Protein AF-A0A1Q5B2E2-F1 (afdb_monomer_lite)

Foldseek 3Di:
DFQVVVLVVLVVVLVCVVVCCVVPVAPPVLNVLSVVLNVLVVVVVVPPVDPCRGPVNCVVPVSNVSSVVSVVVRCVVVVHDPDPDPDDDDDD

pLDDT: mean 90.51, std 11.27, range [57.09, 98.38]

Secondary structure (DSSP, 8-state):
--HHHHHHHHHHHHHHHHHHHHHSSS-GGGHHHHHHHHHHHHHHHH-TTS-TTSHHHHHH-HHHHHHHHHHHHHHHHTT---PPPP------

Radius of gyration: 14.59 Å; chains: 1; bounding box: 34×28×44 Å

Structure (mmCIF, N/CA/C/O backbone):
data_AF-A0A1Q5B2E2-F1
#
_entry.id   AF-A0A1Q5B2E2-F1
#
loop_
_atom_site.group_PDB
_atom_site.id
_atom_site.type_symbol
_atom_site.label_atom_id
_atom_site.label_alt_id
_atom_site.label_comp_id
_atom_site.label_asym_id
_atom_site.label_entity_id
_atom_site.label_seq_id
_atom_site.pdbx_PDB_ins_code
_atom_site.Cartn_x
_atom_site.Cartn_y
_atom_site.Cartn_z
_atom_site.occupancy
_atom_site.B_iso_or_equiv
_atom_site.auth_seq_id
_atom_site.auth_comp_id
_atom_site.auth_asym_id
_atom_site.auth_atom_id
_atom_site.pdbx_PDB_model_num
ATOM 1 N N . MET A 1 1 ? 6.072 12.648 -6.438 1.00 77.00 1 MET A N 1
ATOM 2 C CA . MET A 1 1 ? 6.711 11.667 -5.551 1.00 77.00 1 MET A CA 1
ATOM 3 C C . MET A 1 1 ? 7.409 10.638 -6.428 1.00 77.00 1 MET A C 1
ATOM 5 O O . MET A 1 1 ? 6.760 10.161 -7.360 1.00 77.00 1 MET A O 1
ATOM 9 N N . PRO A 1 2 ? 8.720 10.421 -6.254 1.00 90.62 2 PRO A N 1
ATOM 10 C CA . PRO A 1 2 ? 9.434 9.266 -6.803 1.00 90.62 2 PRO A CA 1
ATOM 11 C C . PRO A 1 2 ? 8.756 7.930 -6.415 1.00 90.62 2 PRO A C 1
ATOM 13 O O . PRO A 1 2 ? 8.088 7.894 -5.383 1.00 90.62 2 PRO A O 1
ATOM 16 N N . PRO A 1 3 ? 8.829 6.864 -7.232 1.0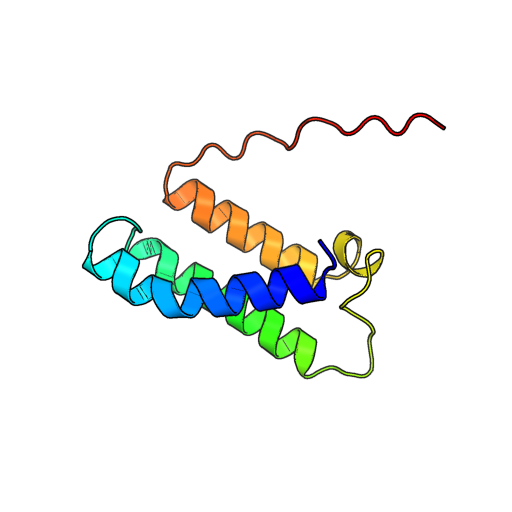0 93.12 3 PRO A N 1
ATOM 17 C CA . PRO A 1 3 ? 8.176 5.585 -6.921 1.00 93.12 3 PRO A CA 1
ATOM 18 C C . PRO A 1 3 ? 8.709 4.900 -5.657 1.00 93.12 3 PRO A C 1
ATOM 20 O O . PRO A 1 3 ? 7.934 4.321 -4.906 1.00 93.12 3 PRO A O 1
ATOM 23 N N . ASP A 1 4 ? 10.007 4.998 -5.401 1.00 93.00 4 ASP A N 1
ATOM 24 C CA . ASP A 1 4 ? 10.658 4.553 -4.167 1.00 93.00 4 ASP A CA 1
ATOM 25 C C . ASP A 1 4 ? 10.105 5.284 -2.935 1.00 93.00 4 ASP A C 1
ATOM 27 O O . ASP A 1 4 ? 9.743 4.648 -1.950 1.00 93.00 4 ASP A O 1
ATOM 31 N N . GLU A 1 5 ? 9.905 6.601 -3.024 1.00 96.38 5 GLU A N 1
ATOM 32 C CA . GLU A 1 5 ? 9.295 7.399 -1.948 1.00 96.38 5 GLU A CA 1
ATOM 33 C C . GLU A 1 5 ? 7.842 6.986 -1.643 1.00 96.38 5 GLU A C 1
ATOM 35 O O . GLU A 1 5 ? 7.381 7.136 -0.514 1.00 96.38 5 GLU A O 1
ATOM 40 N N . ILE A 1 6 ? 7.108 6.430 -2.619 1.00 95.62 6 ILE A N 1
ATOM 41 C CA . ILE A 1 6 ? 5.767 5.867 -2.375 1.00 95.62 6 ILE A CA 1
ATOM 42 C C . ILE A 1 6 ? 5.868 4.614 -1.497 1.00 95.62 6 ILE A C 1
ATOM 44 O O . ILE A 1 6 ? 5.081 4.469 -0.563 1.00 95.62 6 ILE A O 1
ATOM 48 N N . ALA A 1 7 ? 6.813 3.715 -1.788 1.00 95.38 7 ALA A N 1
ATOM 49 C CA . ALA A 1 7 ? 6.995 2.489 -1.014 1.00 95.38 7 ALA A CA 1
ATOM 50 C C . ALA A 1 7 ? 7.544 2.773 0.390 1.00 95.38 7 ALA A C 1
ATOM 52 O O . ALA A 1 7 ? 7.032 2.219 1.359 1.00 95.38 7 ALA A O 1
ATOM 53 N N . LEU A 1 8 ? 8.511 3.688 0.518 1.00 95.94 8 LEU A N 1
ATOM 54 C CA . LEU A 1 8 ? 9.033 4.122 1.819 1.00 95.94 8 LEU A CA 1
ATOM 55 C C . LEU A 1 8 ? 7.946 4.785 2.672 1.00 95.94 8 LEU A C 1
ATOM 57 O O . LEU A 1 8 ? 7.762 4.425 3.832 1.00 95.94 8 LEU A O 1
ATOM 61 N N . GLY A 1 9 ? 7.164 5.696 2.082 1.00 97.00 9 GLY A N 1
ATOM 62 C CA . GLY A 1 9 ? 6.042 6.321 2.779 1.00 97.00 9 GLY A CA 1
ATOM 63 C C . GLY A 1 9 ? 4.965 5.317 3.201 1.00 97.00 9 GLY A C 1
ATOM 64 O O . GLY A 1 9 ? 4.322 5.501 4.235 1.00 97.00 9 GLY A O 1
ATOM 65 N N . PHE A 1 10 ? 4.776 4.245 2.426 1.00 97.19 10 PHE A N 1
ATOM 66 C CA . PHE A 1 10 ? 3.883 3.156 2.798 1.00 97.19 10 PHE A CA 1
ATOM 67 C C . PHE A 1 10 ? 4.427 2.333 3.975 1.00 97.19 10 PHE A C 1
ATOM 69 O O . PHE A 1 10 ? 3.676 2.135 4.925 1.00 97.19 10 PHE A O 1
ATOM 76 N N . ASP A 1 11 ? 5.697 1.903 3.960 1.00 97.19 11 ASP A N 1
ATOM 77 C CA . ASP A 1 11 ? 6.336 1.166 5.076 1.00 97.19 11 ASP A CA 1
ATOM 78 C C . ASP A 1 11 ? 6.244 1.962 6.389 1.00 97.19 11 ASP A C 1
ATOM 80 O O . ASP A 1 11 ? 5.789 1.445 7.414 1.00 97.19 11 ASP A O 1
ATOM 84 N N . ASP A 1 12 ? 6.575 3.256 6.349 1.00 96.62 12 ASP A N 1
ATOM 85 C CA . ASP A 1 12 ? 6.477 4.142 7.512 1.00 96.62 12 ASP A CA 1
ATOM 86 C C 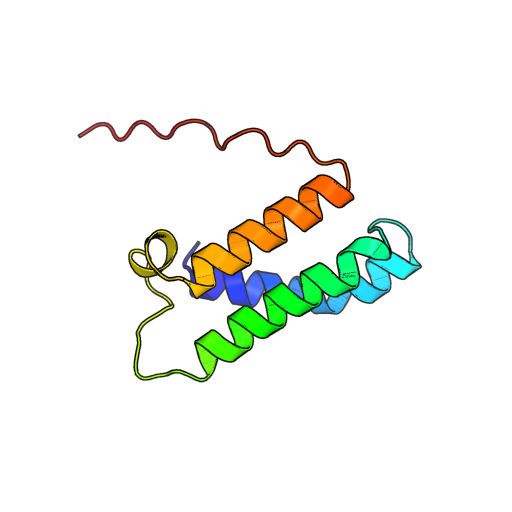. ASP A 1 12 ? 5.047 4.206 8.076 1.00 96.62 12 ASP A C 1
ATOM 88 O O . ASP A 1 12 ? 4.842 4.117 9.292 1.00 96.62 12 ASP A O 1
ATOM 92 N N . ALA A 1 13 ? 4.041 4.330 7.204 1.00 95.81 13 ALA A N 1
ATOM 93 C CA . ALA A 1 13 ? 2.638 4.364 7.610 1.00 95.81 13 ALA A CA 1
ATOM 94 C C . ALA A 1 13 ? 2.135 2.996 8.101 1.00 95.81 13 ALA A C 1
ATOM 96 O O . ALA A 1 13 ? 1.402 2.923 9.092 1.00 95.81 13 ALA A O 1
ATOM 97 N N . PHE A 1 14 ? 2.541 1.902 7.453 1.00 97.19 14 PHE A N 1
ATOM 98 C CA . PHE A 1 14 ? 2.121 0.545 7.793 1.00 97.19 14 PHE A CA 1
ATOM 99 C C . PHE A 1 14 ? 2.569 0.146 9.202 1.00 97.19 14 PHE A C 1
ATOM 101 O O . PHE A 1 14 ? 1.802 -0.467 9.947 1.00 97.19 14 PHE A O 1
ATOM 108 N N . ARG A 1 15 ? 3.747 0.601 9.642 1.00 96.88 15 ARG A N 1
ATOM 109 C CA . ARG A 1 15 ? 4.225 0.412 11.026 1.00 96.88 15 ARG A CA 1
ATOM 110 C C . ARG A 1 15 ? 3.287 0.991 12.086 1.00 96.88 15 ARG A C 1
ATOM 112 O O . ARG A 1 15 ? 3.316 0.550 13.235 1.00 96.88 15 ARG A O 1
ATOM 119 N N . LEU A 1 16 ? 2.452 1.964 11.722 1.00 96.75 16 LEU A N 1
ATOM 120 C CA . LEU A 1 16 ? 1.444 2.559 12.599 1.00 96.75 16 LEU A CA 1
ATOM 121 C C . LEU A 1 16 ? 0.068 1.889 12.471 1.00 96.75 16 LEU A C 1
ATOM 123 O O . LEU A 1 16 ? -0.774 2.087 13.347 1.00 96.75 16 LEU A O 1
ATOM 127 N N . ALA A 1 17 ? -0.168 1.077 11.437 1.00 96.19 17 ALA A N 1
ATOM 128 C CA . ALA A 1 17 ? -1.486 0.527 11.116 1.00 96.19 17 ALA A CA 1
ATOM 129 C C . ALA A 1 17 ? -2.080 -0.301 12.264 1.00 96.19 17 ALA A C 1
ATOM 131 O O . ALA A 1 17 ? -3.254 -0.143 12.581 1.00 96.19 17 ALA A O 1
ATOM 132 N N . GLY A 1 18 ? -1.270 -1.111 12.955 1.00 95.88 18 GLY A N 1
ATOM 133 C CA . GLY A 1 18 ? -1.736 -1.877 14.117 1.00 95.88 18 GLY A CA 1
ATOM 134 C C . GLY A 1 18 ? -2.292 -0.985 15.233 1.00 95.88 18 GLY A C 1
ATOM 135 O O . GLY A 1 18 ? -3.374 -1.245 15.752 1.00 95.88 18 GLY A O 1
ATOM 136 N N . ARG A 1 19 ? -1.609 0.129 15.533 1.00 96.81 19 ARG A N 1
ATOM 137 C CA . ARG A 1 19 ? -2.096 1.119 16.504 1.00 96.81 19 ARG A CA 1
ATOM 138 C C . ARG A 1 19 ? -3.382 1.789 16.019 1.00 96.81 19 ARG A C 1
ATOM 140 O O . ARG A 1 19 ? -4.291 1.975 16.814 1.00 96.81 19 ARG A O 1
ATOM 147 N N . LEU A 1 20 ? -3.471 2.134 14.735 1.00 95.94 20 LEU A N 1
ATOM 148 C CA . LEU A 1 20 ? -4.670 2.757 14.164 1.00 95.94 20 LEU A CA 1
ATOM 149 C C . LEU A 1 20 ? -5.882 1.812 14.174 1.00 95.94 20 LEU A C 1
ATOM 151 O O . LEU A 1 20 ? -7.007 2.275 14.335 1.00 95.94 20 LEU A O 1
ATOM 155 N N . VAL A 1 21 ? -5.666 0.498 14.072 1.00 96.44 21 VAL A N 1
ATOM 156 C CA . VAL A 1 21 ? -6.723 -0.500 14.301 1.00 96.44 21 VAL A CA 1
ATOM 157 C C . VAL A 1 21 ? -7.146 -0.523 15.768 1.00 96.44 21 VAL A C 1
ATOM 159 O O . VAL A 1 21 ? -8.339 -0.528 16.066 1.00 96.44 21 VAL A O 1
ATOM 162 N N . ASP A 1 22 ? -6.185 -0.530 16.693 1.00 96.94 22 ASP A N 1
ATOM 163 C CA . ASP A 1 22 ? -6.473 -0.577 18.130 1.00 96.94 22 ASP A CA 1
ATOM 164 C C . ASP A 1 22 ? -7.180 0.696 18.633 1.00 96.94 22 ASP A C 1
ATOM 166 O O . ASP A 1 22 ? -8.032 0.628 19.519 1.00 96.94 22 ASP A O 1
ATOM 170 N N . GLU A 1 23 ? -6.854 1.854 18.057 1.00 96.81 23 GLU A N 1
ATOM 171 C CA . GLU A 1 23 ? -7.443 3.152 18.401 1.00 96.81 23 GLU A CA 1
ATOM 172 C C . GLU A 1 23 ? -8.786 3.409 17.693 1.00 96.81 23 GLU A C 1
ATOM 174 O O . GLU A 1 23 ? -9.540 4.289 18.117 1.00 96.81 23 GLU A O 1
ATOM 179 N N . GLY A 1 24 ? -9.103 2.655 16.631 1.00 94.69 24 GLY A N 1
ATOM 180 C CA . GLY A 1 24 ? -10.349 2.762 15.865 1.00 94.69 24 GLY A CA 1
ATOM 181 C C . GLY A 1 24 ? -10.357 3.610 14.575 1.00 94.69 24 GLY A C 1
ATOM 182 O O . GLY A 1 24 ? -11.353 3.508 13.861 1.00 94.69 24 GLY A O 1
ATOM 183 N N . PRO A 1 25 ? -9.336 4.421 14.217 1.00 93.75 25 PRO A N 1
ATOM 184 C CA . PRO A 1 25 ? -9.279 5.089 12.912 1.00 93.75 25 PRO A CA 1
ATOM 185 C C . PRO A 1 25 ? -9.198 4.185 11.676 1.00 93.75 25 PRO A C 1
ATOM 187 O O . PRO A 1 25 ? -9.410 4.692 10.580 1.00 93.75 25 PRO A O 1
ATOM 190 N N . LEU A 1 26 ? -8.839 2.908 11.826 1.00 95.69 26 LEU A N 1
ATOM 191 C CA . LEU A 1 26 ? -8.679 1.957 10.723 1.00 95.69 26 LEU A CA 1
ATOM 192 C C . LEU A 1 26 ? -9.454 0.670 11.026 1.00 95.69 26 LEU A C 1
ATOM 194 O O . LEU A 1 26 ? -9.365 0.155 12.145 1.00 95.69 26 LEU A O 1
ATOM 198 N N . SER A 1 27 ? -10.183 0.109 10.056 1.00 96.12 27 SER A N 1
ATOM 199 C CA . SER A 1 27 ? -10.837 -1.187 10.274 1.00 96.12 27 SER A CA 1
ATOM 200 C C . SER A 1 27 ? -9.815 -2.302 10.510 1.00 96.12 27 SER A C 1
ATOM 202 O O . SER A 1 27 ? -8.751 -2.373 9.895 1.00 96.12 27 SER A O 1
ATOM 204 N N . ARG A 1 28 ? -10.169 -3.269 11.362 1.00 96.12 28 ARG A N 1
ATOM 205 C CA . ARG A 1 28 ? -9.365 -4.488 11.543 1.00 96.12 28 ARG A CA 1
ATOM 206 C C . ARG A 1 28 ? -9.281 -5.318 10.258 1.00 96.12 28 ARG A C 1
ATOM 208 O O . ARG A 1 28 ? -8.285 -6.011 10.051 1.00 96.12 28 ARG A O 1
ATOM 215 N N . ASP A 1 29 ? -10.297 -5.230 9.406 1.00 94.38 29 ASP A N 1
ATOM 216 C CA . ASP A 1 29 ? -10.426 -6.060 8.208 1.00 94.38 29 ASP A CA 1
ATOM 217 C C . ASP A 1 29 ? -9.427 -5.678 7.106 1.00 94.38 29 ASP A C 1
ATOM 219 O O . ASP A 1 29 ? -9.122 -6.503 6.244 1.00 94.38 29 ASP A O 1
ATOM 223 N N . VAL A 1 30 ? -8.863 -4.464 7.147 1.00 96.12 30 VAL A N 1
ATOM 224 C CA . VAL A 1 30 ? -7.905 -4.004 6.129 1.00 96.12 30 VAL A CA 1
ATOM 225 C C . VAL A 1 30 ? -6.451 -4.300 6.464 1.00 96.12 30 VAL A C 1
ATOM 227 O O . VAL A 1 30 ? -5.604 -4.256 5.573 1.00 96.12 30 VAL A O 1
ATOM 230 N N . LEU A 1 31 ? -6.137 -4.651 7.715 1.00 96.75 31 LEU A N 1
ATOM 231 C CA . LEU A 1 31 ? -4.759 -4.915 8.133 1.00 96.75 31 LEU A CA 1
ATOM 232 C C . LEU A 1 31 ? -4.092 -6.052 7.329 1.00 96.75 31 LEU A C 1
ATOM 234 O O . LEU A 1 31 ? -2.954 -5.862 6.899 1.00 96.75 31 LEU A O 1
ATOM 238 N N . PRO A 1 32 ? -4.773 -7.183 7.032 1.00 97.06 32 PRO A N 1
ATOM 239 C CA . PRO A 1 32 ? -4.210 -8.208 6.155 1.00 97.06 32 PRO A CA 1
ATOM 240 C C . PRO A 1 32 ? -3.933 -7.695 4.737 1.00 97.06 32 PRO A C 1
ATOM 242 O O . PRO A 1 32 ? -2.924 -8.057 4.145 1.00 97.06 32 PRO A O 1
ATOM 245 N N . LEU A 1 33 ? -4.791 -6.832 4.185 1.00 96.88 33 LEU A N 1
ATOM 246 C CA . LEU A 1 33 ? -4.589 -6.276 2.843 1.00 96.88 33 LEU A CA 1
ATOM 247 C C . LEU A 1 33 ? -3.396 -5.313 2.802 1.00 96.88 33 LEU A C 1
ATOM 249 O O . LEU A 1 33 ? -2.606 -5.362 1.861 1.00 96.88 33 LEU A O 1
ATOM 253 N N . LEU A 1 34 ? -3.235 -4.478 3.834 1.00 98.00 34 LEU A N 1
ATOM 254 C CA . LEU A 1 34 ? -2.074 -3.598 3.984 1.00 98.00 34 LEU A CA 1
ATOM 255 C C . LEU A 1 34 ? -0.770 -4.396 4.103 1.00 98.00 34 LEU A C 1
ATOM 257 O O . LEU A 1 34 ? 0.216 -4.038 3.464 1.00 98.00 34 LEU A O 1
ATOM 261 N N . GLN A 1 35 ? -0.788 -5.510 4.838 1.00 98.31 35 GLN A N 1
ATOM 262 C CA . GLN A 1 35 ? 0.356 -6.417 4.924 1.00 98.31 35 GLN A CA 1
ATOM 263 C C . GLN A 1 35 ? 0.734 -6.993 3.551 1.00 98.31 35 GLN A C 1
ATOM 265 O O . GLN A 1 35 ? 1.909 -7.024 3.204 1.00 98.31 35 GLN A O 1
ATOM 270 N N . VAL A 1 36 ? -0.240 -7.400 2.731 1.00 98.38 36 VAL A N 1
ATOM 271 C CA . VAL A 1 36 ? 0.060 -7.928 1.387 1.00 98.38 36 VAL A CA 1
ATOM 272 C C . VAL A 1 36 ? 0.677 -6.849 0.483 1.00 98.38 36 VAL A C 1
ATOM 274 O O . VAL A 1 36 ? 1.492 -7.171 -0.378 1.00 98.38 36 VAL A O 1
ATOM 277 N N . ILE A 1 37 ? 0.326 -5.569 0.654 1.00 98.38 37 ILE A N 1
ATOM 278 C CA . ILE A 1 37 ? 0.984 -4.471 -0.078 1.00 98.38 37 ILE A CA 1
ATOM 279 C C . ILE A 1 37 ? 2.449 -4.328 0.359 1.00 98.38 37 ILE A C 1
ATOM 281 O O . ILE A 1 37 ? 3.320 -4.212 -0.503 1.00 98.38 37 ILE A O 1
ATOM 285 N N . ASP A 1 38 ? 2.719 -4.374 1.667 1.00 98.19 38 ASP A N 1
ATOM 286 C CA . ASP A 1 38 ? 4.081 -4.331 2.220 1.00 98.19 38 ASP A CA 1
ATOM 287 C C . ASP A 1 38 ? 4.946 -5.478 1.672 1.00 98.19 38 ASP A C 1
ATO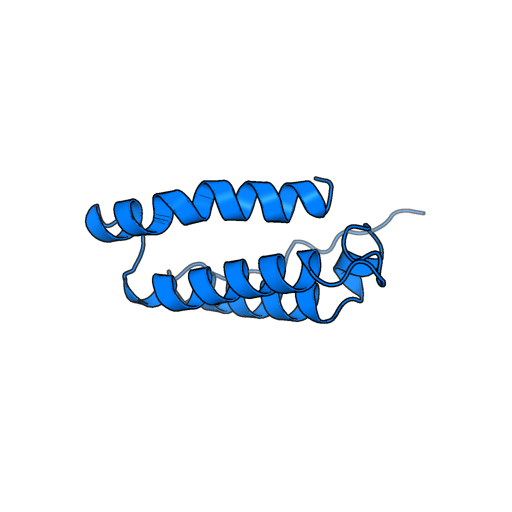M 289 O O . ASP A 1 38 ? 6.047 -5.263 1.162 1.00 98.19 38 ASP A O 1
ATOM 293 N N . GLU A 1 39 ? 4.395 -6.694 1.659 1.00 98.06 39 GLU A N 1
ATOM 294 C CA . GLU A 1 39 ? 5.047 -7.881 1.100 1.00 98.06 39 GLU A CA 1
ATOM 295 C C . GLU A 1 39 ? 5.366 -7.711 -0.393 1.00 98.06 39 GLU A C 1
ATOM 297 O O . GLU A 1 39 ? 6.476 -8.027 -0.818 1.00 98.06 39 GLU A O 1
ATOM 302 N N . VAL A 1 40 ? 4.453 -7.137 -1.188 1.00 97.88 40 VAL A N 1
ATOM 303 C CA . VAL A 1 40 ? 4.703 -6.849 -2.613 1.00 97.88 40 VAL A CA 1
ATOM 304 C C . VAL A 1 40 ? 5.888 -5.896 -2.791 1.00 97.88 40 VAL A C 1
ATOM 306 O O . VAL A 1 40 ? 6.742 -6.141 -3.645 1.00 97.88 40 VAL A O 1
ATOM 309 N N . PHE A 1 41 ? 5.981 -4.825 -1.999 1.00 97.31 41 PHE A N 1
ATOM 310 C CA . PHE A 1 41 ? 7.118 -3.901 -2.083 1.00 97.31 41 PHE A CA 1
ATOM 311 C C . PHE A 1 41 ? 8.424 -4.526 -1.578 1.00 97.31 41 PHE A C 1
ATOM 313 O O . PHE A 1 41 ? 9.490 -4.272 -2.151 1.00 97.31 41 PHE A O 1
ATOM 320 N N . SER A 1 42 ? 8.351 -5.390 -0.565 1.00 95.69 42 SER A N 1
ATOM 321 C CA . SER A 1 42 ? 9.491 -6.175 -0.092 1.00 95.69 42 SER A CA 1
ATOM 322 C C . SER A 1 42 ? 10.022 -7.111 -1.184 1.00 95.69 42 SER A C 1
ATOM 324 O O . SER A 1 42 ? 11.215 -7.094 -1.484 1.00 95.69 42 SER A O 1
ATOM 326 N N . GLU A 1 43 ? 9.141 -7.858 -1.859 1.00 95.44 43 GLU A N 1
ATOM 327 C CA . GLU A 1 43 ? 9.488 -8.731 -2.990 1.00 95.44 43 GLU A CA 1
ATOM 328 C C . GLU A 1 43 ? 10.120 -7.945 -4.148 1.00 95.44 43 GLU A C 1
ATOM 330 O O . GLU A 1 43 ? 11.141 -8.356 -4.700 1.00 95.44 43 GLU A O 1
ATOM 335 N N . MET A 1 44 ? 9.560 -6.781 -4.496 1.00 95.25 44 MET A N 1
ATOM 336 C CA . MET A 1 44 ? 10.119 -5.899 -5.530 1.00 95.25 44 MET A CA 1
ATOM 337 C C . MET A 1 44 ? 11.522 -5.391 -5.185 1.00 95.25 44 MET A C 1
ATOM 339 O O . MET A 1 44 ? 12.308 -5.131 -6.090 1.00 95.25 44 MET A O 1
ATOM 343 N N . SER A 1 45 ? 11.837 -5.249 -3.896 1.00 92.94 45 SER A N 1
ATOM 344 C CA . SER A 1 45 ? 13.154 -4.804 -3.424 1.00 92.94 45 SER A CA 1
ATOM 345 C C . SER A 1 45 ? 14.205 -5.919 -3.450 1.00 92.94 45 SER A C 1
ATOM 347 O O . SER A 1 45 ? 15.400 -5.632 -3.464 1.00 92.94 45 SER A O 1
ATOM 349 N N . GLN A 1 46 ? 13.779 -7.186 -3.439 1.00 93.00 46 GLN A N 1
ATOM 350 C CA . GLN A 1 46 ? 14.671 -8.350 -3.483 1.00 93.00 46 GLN A CA 1
ATOM 351 C C . GLN A 1 46 ? 15.141 -8.680 -4.905 1.00 93.00 46 GLN A C 1
ATOM 353 O O . GLN A 1 46 ? 16.227 -9.232 -5.076 1.00 93.00 46 GLN A O 1
ATOM 358 N N . ASP A 1 47 ? 14.340 -8.346 -5.917 1.00 88.31 47 ASP A N 1
ATOM 359 C CA . ASP A 1 47 ? 14.693 -8.522 -7.325 1.00 88.31 47 ASP A CA 1
ATOM 360 C C . ASP A 1 47 ? 15.434 -7.288 -7.858 1.00 88.31 47 ASP A C 1
ATOM 362 O O . ASP A 1 47 ? 14.828 -6.321 -8.318 1.00 88.31 47 ASP A O 1
ATOM 366 N N . THR A 1 48 ? 16.766 -7.325 -7.792 1.00 84.38 48 THR A N 1
ATOM 367 C CA . THR A 1 48 ? 17.632 -6.236 -8.273 1.00 84.38 48 THR A CA 1
ATOM 368 C C . THR A 1 48 ? 17.908 -6.283 -9.776 1.00 84.38 48 THR A C 1
ATOM 370 O O . THR A 1 48 ? 18.560 -5.376 -10.294 1.00 84.38 48 THR A O 1
ATOM 373 N N . ASP A 1 49 ? 17.452 -7.324 -10.481 1.00 87.12 49 ASP A N 1
ATOM 374 C CA . ASP A 1 49 ? 17.701 -7.486 -11.919 1.00 87.12 49 ASP A CA 1
ATOM 375 C C . ASP A 1 49 ? 16.760 -6.612 -12.766 1.00 87.12 49 ASP A C 1
ATOM 377 O O . ASP A 1 49 ? 17.031 -6.342 -13.940 1.00 87.12 49 ASP A O 1
ATOM 381 N N . VAL A 1 50 ? 15.662 -6.138 -12.170 1.00 87.25 50 VAL A N 1
ATOM 382 C CA . VAL A 1 50 ? 14.661 -5.283 -12.810 1.00 87.25 50 VAL A CA 1
ATOM 383 C C . VAL A 1 50 ? 14.577 -3.947 -12.080 1.00 87.25 50 VAL A C 1
ATOM 385 O O . VAL A 1 50 ? 14.321 -3.894 -10.881 1.00 87.25 50 VAL A O 1
ATOM 388 N N . ASP A 1 51 ? 14.717 -2.841 -12.813 1.00 90.44 51 ASP A N 1
ATOM 389 C CA . ASP A 1 51 ? 14.566 -1.500 -12.240 1.00 90.44 51 ASP A CA 1
ATOM 390 C C . ASP A 1 51 ? 13.082 -1.125 -12.063 1.00 90.44 51 ASP A C 1
ATOM 392 O O . ASP A 1 51 ? 12.449 -0.472 -12.903 1.00 90.44 51 ASP A O 1
ATOM 396 N N . ARG A 1 52 ? 12.501 -1.605 -10.959 1.00 93.75 52 ARG A N 1
ATOM 397 C CA . ARG A 1 52 ? 11.075 -1.458 -10.622 1.00 93.75 52 ARG A CA 1
ATOM 398 C C . ARG A 1 52 ? 10.725 -0.113 -9.975 1.00 93.75 52 ARG A C 1
ATOM 400 O O . ARG A 1 52 ? 9.541 0.203 -9.827 1.00 93.75 52 ARG A O 1
ATOM 407 N N . TRP A 1 53 ? 11.723 0.702 -9.632 1.00 94.94 53 TRP A N 1
ATOM 408 C CA . TRP A 1 53 ? 11.562 1.972 -8.906 1.00 94.94 53 TRP A CA 1
ATOM 409 C C . TRP A 1 53 ? 11.594 3.199 -9.829 1.00 94.94 53 TRP A C 1
ATOM 411 O O . TRP A 1 53 ? 11.867 4.321 -9.407 1.00 94.94 53 TRP A O 1
ATOM 421 N N . THR A 1 54 ? 11.259 3.002 -11.105 1.00 94.00 54 THR A N 1
ATOM 422 C CA . THR A 1 54 ? 11.190 4.055 -12.125 1.00 94.00 54 THR A CA 1
ATOM 423 C C . THR A 1 54 ? 9.764 4.530 -12.375 1.00 94.00 54 THR A C 1
ATOM 425 O O . THR A 1 54 ? 8.772 3.846 -12.096 1.00 94.00 54 THR A O 1
ATOM 428 N N . ARG A 1 55 ? 9.633 5.741 -12.928 1.00 91.38 55 ARG A N 1
ATOM 429 C CA . ARG A 1 55 ? 8.323 6.295 -13.295 1.00 91.38 55 ARG A CA 1
ATOM 430 C C . ARG A 1 55 ? 7.642 5.442 -14.369 1.00 91.38 55 ARG A C 1
ATOM 432 O O . ARG A 1 55 ? 6.418 5.345 -14.388 1.00 91.38 55 ARG A O 1
ATOM 439 N N . GLU A 1 56 ? 8.421 4.837 -15.252 1.00 92.88 56 GLU A N 1
ATOM 440 C CA . GLU A 1 56 ? 7.961 3.955 -16.315 1.00 92.88 56 GLU A CA 1
ATOM 441 C C . GLU A 1 56 ? 7.376 2.664 -15.721 1.00 92.88 56 GLU A C 1
ATOM 443 O O . GLU A 1 56 ? 6.224 2.315 -16.018 1.00 92.88 56 GLU A O 1
ATOM 448 N N . ALA A 1 57 ? 8.120 2.019 -14.811 1.00 94.50 57 ALA A N 1
ATOM 449 C CA . ALA A 1 57 ? 7.696 0.813 -14.103 1.00 94.50 57 ALA A CA 1
ATOM 450 C C . ALA A 1 57 ? 6.404 1.032 -13.308 1.00 94.50 57 ALA A C 1
ATOM 452 O O . ALA A 1 57 ? 5.537 0.162 -13.310 1.00 94.50 57 ALA A O 1
ATOM 453 N N . LEU A 1 58 ? 6.200 2.224 -12.735 1.00 93.12 58 LEU A N 1
ATOM 454 C CA . LEU A 1 58 ? 4.966 2.567 -12.024 1.00 93.12 58 LEU A CA 1
ATOM 455 C C . LEU A 1 58 ? 3.703 2.251 -12.848 1.00 93.12 58 LEU A C 1
ATOM 457 O O . LEU A 1 58 ? 2.694 1.824 -12.289 1.00 93.12 58 LEU A O 1
ATOM 461 N N . SER A 1 59 ? 3.735 2.430 -14.172 1.00 91.00 59 SER A N 1
ATOM 462 C CA . SER A 1 59 ? 2.579 2.165 -15.042 1.00 91.00 59 SER A CA 1
ATOM 463 C C . SER A 1 59 ? 2.499 0.732 -15.581 1.00 91.00 59 SER A C 1
ATOM 465 O O . SER A 1 59 ? 1.391 0.238 -15.788 1.00 91.00 59 SER A O 1
ATOM 467 N N . ALA A 1 60 ? 3.641 0.076 -15.796 1.00 92.19 60 ALA A N 1
ATOM 468 C CA . ALA A 1 60 ? 3.737 -1.163 -16.572 1.00 92.19 60 ALA A CA 1
ATOM 469 C C . ALA A 1 60 ? 4.088 -2.409 -15.742 1.00 92.19 60 ALA A C 1
ATOM 471 O O . ALA A 1 60 ? 3.804 -3.523 -16.177 1.00 92.19 60 ALA A O 1
ATOM 472 N N . ASP A 1 61 ? 4.698 -2.236 -14.570 1.00 95.25 61 ASP A N 1
ATOM 473 C CA . ASP A 1 61 ? 5.130 -3.337 -13.716 1.00 95.25 61 ASP A CA 1
ATOM 474 C C . ASP A 1 61 ? 3.943 -4.017 -13.017 1.00 95.25 61 ASP A C 1
ATOM 476 O O . ASP A 1 61 ? 3.000 -3.372 -12.537 1.00 95.25 61 ASP A O 1
ATOM 480 N N . ALA A 1 62 ? 4.000 -5.346 -12.945 1.00 95.38 62 ALA A N 1
ATOM 481 C CA . ALA A 1 62 ? 2.942 -6.155 -12.354 1.00 95.38 62 ALA A CA 1
ATOM 482 C C . ALA A 1 62 ? 2.849 -5.987 -10.827 1.00 95.38 62 ALA A C 1
ATOM 484 O O . ALA A 1 62 ? 1.741 -6.035 -10.288 1.00 95.38 62 ALA A O 1
ATOM 485 N N . GLY A 1 63 ? 3.970 -5.747 -10.136 1.00 96.25 63 GLY A N 1
ATOM 486 C CA . GLY A 1 63 ? 4.006 -5.458 -8.701 1.00 96.25 63 GLY A CA 1
ATOM 487 C C . GLY A 1 63 ? 3.275 -4.157 -8.383 1.00 96.25 63 GLY A C 1
ATOM 488 O O . GLY A 1 63 ? 2.339 -4.151 -7.581 1.00 96.25 63 GLY A O 1
ATOM 489 N N . TRP A 1 64 ? 3.573 -3.086 -9.124 1.00 97.19 64 TRP A N 1
ATOM 490 C CA . TRP A 1 64 ? 2.823 -1.826 -9.033 1.00 97.19 64 TRP A CA 1
ATOM 491 C C . TRP A 1 64 ? 1.335 -1.981 -9.378 1.00 97.19 64 TRP A C 1
ATOM 493 O O . TRP A 1 64 ? 0.474 -1.350 -8.755 1.00 97.19 64 TRP A O 1
ATOM 503 N N . GLY A 1 65 ? 1.007 -2.823 -10.362 1.00 96.69 65 GLY A N 1
ATOM 504 C CA . GLY A 1 65 ? -0.374 -3.181 -10.691 1.00 96.69 65 GLY A CA 1
ATOM 505 C C . GLY A 1 65 ? -1.105 -3.855 -9.525 1.00 96.69 65 GLY A C 1
ATOM 506 O O . GLY A 1 65 ? -2.222 -3.455 -9.187 1.00 96.69 65 GLY A O 1
ATOM 507 N N . ARG A 1 66 ? -0.455 -4.828 -8.880 1.00 97.62 66 ARG A N 1
ATOM 508 C CA . ARG A 1 66 ? -0.983 -5.562 -7.724 1.00 97.62 66 ARG A CA 1
ATOM 509 C C . ARG A 1 66 ? -1.157 -4.659 -6.504 1.00 97.62 66 ARG A C 1
ATOM 511 O O . ARG A 1 66 ? -2.237 -4.658 -5.920 1.00 97.62 66 ARG A O 1
ATOM 518 N N . ALA A 1 67 ? -0.158 -3.840 -6.176 1.00 97.56 67 ALA A N 1
ATOM 519 C CA . ALA A 1 67 ? -0.231 -2.882 -5.072 1.00 97.56 67 ALA A CA 1
ATOM 520 C C . ALA A 1 67 ? -1.415 -1.912 -5.237 1.00 97.56 67 ALA A C 1
ATOM 522 O O . ALA A 1 67 ? -2.182 -1.698 -4.301 1.00 97.56 67 ALA A O 1
ATOM 523 N N . ARG A 1 68 ? -1.643 -1.384 -6.452 1.00 96.25 68 ARG A N 1
ATOM 524 C CA . ARG A 1 68 ? -2.815 -0.534 -6.739 1.00 96.25 68 ARG A CA 1
ATOM 525 C C . ARG A 1 68 ? -4.145 -1.254 -6.561 1.00 96.25 68 ARG A C 1
ATOM 527 O O . ARG A 1 68 ? -5.107 -0.628 -6.127 1.00 96.25 68 ARG A O 1
ATOM 534 N N . GLN A 1 69 ? -4.227 -2.520 -6.961 1.00 96.19 69 GLN A N 1
ATOM 535 C CA . GLN A 1 69 ? -5.455 -3.292 -6.816 1.00 96.19 69 GLN A CA 1
ATOM 536 C C . GLN A 1 69 ? -5.790 -3.503 -5.334 1.00 96.19 69 GLN A C 1
ATOM 538 O O . GLN A 1 69 ? -6.894 -3.171 -4.914 1.00 96.19 69 GLN A O 1
ATOM 543 N N . LEU A 1 70 ? -4.809 -3.927 -4.537 1.00 97.19 70 LEU A N 1
ATOM 544 C CA . LEU A 1 70 ? -4.954 -4.087 -3.088 1.00 97.19 70 LEU A CA 1
ATOM 545 C C . LEU A 1 70 ? -5.299 -2.763 -2.395 1.00 97.19 70 LEU A C 1
ATOM 547 O O . LEU A 1 70 ? -6.190 -2.721 -1.556 1.00 97.19 70 LEU A O 1
ATOM 551 N N . ALA A 1 71 ? -4.664 -1.656 -2.789 1.00 95.81 71 ALA A N 1
ATOM 5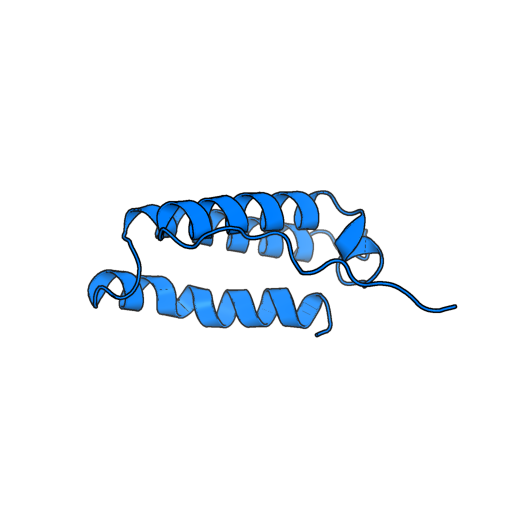52 C CA . ALA A 1 71 ? -4.975 -0.339 -2.235 1.00 95.81 71 ALA A CA 1
ATOM 553 C C . ALA A 1 71 ? -6.433 0.075 -2.499 1.00 95.81 71 ALA A C 1
ATOM 555 O O . ALA A 1 71 ? -7.077 0.661 -1.634 1.00 95.81 71 ALA A O 1
ATOM 556 N N . ARG A 1 72 ? -6.992 -0.255 -3.672 1.00 95.19 72 ARG A N 1
ATOM 557 C CA . ARG A 1 72 ? -8.418 -0.016 -3.956 1.00 95.19 72 ARG A CA 1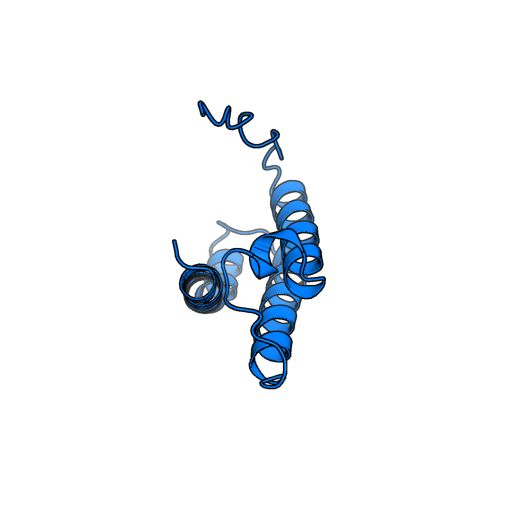
ATOM 558 C C . ARG A 1 72 ? -9.328 -0.882 -3.098 1.00 95.19 72 ARG A C 1
ATOM 560 O O . ARG A 1 72 ? -10.391 -0.411 -2.704 1.00 95.19 72 ARG A O 1
ATOM 567 N N . GLU A 1 73 ? -8.934 -2.122 -2.827 1.00 94.88 73 GLU A N 1
ATOM 568 C CA . GLU A 1 73 ? -9.678 -3.019 -1.938 1.00 94.88 73 GLU A CA 1
ATOM 569 C C . GLU A 1 73 ? -9.675 -2.493 -0.499 1.00 94.88 73 GLU A C 1
ATOM 571 O O . GLU A 1 73 ? -10.739 -2.429 0.107 1.00 94.88 73 GLU A O 1
ATOM 576 N N . VAL A 1 74 ? -8.526 -2.014 -0.003 1.00 95.62 74 VAL A N 1
ATOM 577 C CA . VAL A 1 74 ? -8.415 -1.329 1.298 1.00 95.62 74 VAL A CA 1
ATOM 578 C C . VAL A 1 74 ? -9.347 -0.122 1.360 1.00 95.62 74 VAL A C 1
ATOM 580 O O . VAL A 1 74 ? -10.172 -0.039 2.261 1.00 95.62 74 VAL A O 1
ATOM 583 N N . LEU A 1 75 ? -9.270 0.785 0.381 1.00 94.38 75 LEU A N 1
ATOM 584 C CA . LEU A 1 75 ? -10.125 1.977 0.342 1.00 94.38 75 LEU A CA 1
ATOM 585 C C . LEU A 1 75 ? -11.614 1.606 0.311 1.00 94.38 75 LEU A C 1
ATOM 587 O O . LEU A 1 75 ? -12.408 2.161 1.061 1.00 94.38 75 LEU A O 1
ATOM 591 N N . THR A 1 76 ? -11.985 0.616 -0.502 1.00 92.81 76 THR A N 1
ATOM 592 C CA . THR A 1 76 ? -13.372 0.135 -0.584 1.00 92.81 76 THR A CA 1
ATOM 593 C C . THR A 1 76 ? -13.850 -0.444 0.750 1.00 92.81 76 THR A C 1
ATOM 595 O O . THR A 1 76 ? -14.989 -0.203 1.145 1.00 92.81 76 THR A O 1
ATOM 598 N N . ALA A 1 77 ? -12.996 -1.194 1.451 1.00 92.50 77 ALA A N 1
ATOM 599 C CA . ALA A 1 77 ? -13.305 -1.761 2.760 1.00 92.50 77 ALA A CA 1
ATOM 600 C C . ALA A 1 77 ? -13.436 -0.689 3.858 1.00 92.50 77 ALA A C 1
ATOM 602 O O . ALA A 1 77 ? -14.301 -0.823 4.721 1.00 92.50 77 ALA A O 1
ATOM 603 N N . GLU A 1 78 ? -12.666 0.401 3.779 1.00 93.50 78 GLU A N 1
ATOM 604 C CA . GLU A 1 78 ? -12.812 1.575 4.656 1.00 93.50 78 GLU A CA 1
ATOM 605 C C . GLU A 1 78 ? -14.014 2.468 4.289 1.00 93.50 78 GLU A C 1
ATOM 607 O O . GLU A 1 78 ? -14.2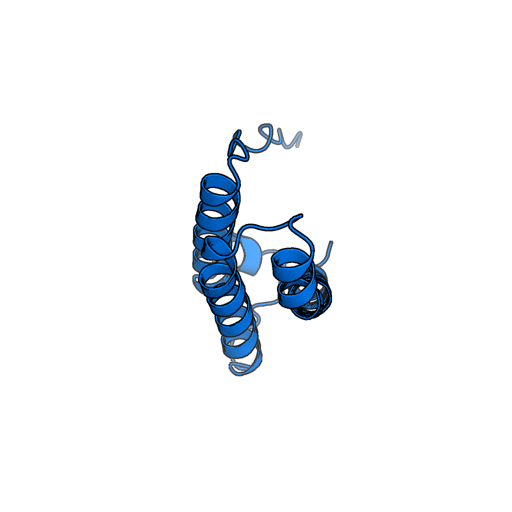86 3.459 4.962 1.00 93.50 78 GLU A O 1
ATOM 612 N N . GLY A 1 79 ? -14.763 2.132 3.233 1.00 90.44 79 GLY A N 1
ATOM 613 C CA . GLY A 1 79 ? -15.898 2.931 2.766 1.00 90.44 79 GLY A CA 1
ATOM 614 C C . GLY A 1 79 ? -15.497 4.203 2.014 1.00 90.44 79 GLY A C 1
ATOM 615 O O . GLY A 1 79 ? -16.351 5.051 1.756 1.00 90.44 79 GLY A O 1
ATOM 616 N N . GLU A 1 80 ? -14.226 4.330 1.630 1.00 84.50 80 GLU A N 1
ATOM 617 C CA . GLU A 1 80 ? -13.744 5.405 0.773 1.00 84.50 80 GLU A CA 1
ATOM 618 C C . GLU A 1 80 ? -14.186 5.146 -0.673 1.00 84.50 80 GLU A C 1
ATOM 620 O O . GLU A 1 80 ? -13.886 4.109 -1.278 1.00 84.50 80 GLU A O 1
ATOM 625 N N . GLU A 1 81 ? -14.904 6.105 -1.264 1.00 72.69 81 GLU A N 1
ATOM 626 C CA . GLU A 1 81 ? -15.258 6.020 -2.676 1.00 72.69 81 GLU A CA 1
ATOM 627 C C . GLU A 1 81 ? -13.985 6.086 -3.527 1.00 72.69 81 GLU A C 1
ATOM 629 O O . GLU A 1 81 ? -13.280 7.096 -3.567 1.00 72.69 81 GLU A O 1
ATOM 634 N N . THR A 1 82 ? -13.720 5.026 -4.293 1.00 64.94 82 THR A N 1
ATOM 635 C CA . THR A 1 82 ? -12.667 5.008 -5.317 1.00 64.94 82 THR A CA 1
ATOM 636 C C . THR A 1 82 ? -13.105 5.810 -6.546 1.00 64.94 82 THR A C 1
ATOM 638 O O . THR A 1 82 ? -13.184 5.300 -7.665 1.00 64.94 82 THR A O 1
ATOM 641 N N . SER A 1 83 ? -13.413 7.097 -6.353 1.00 59.91 83 SER A N 1
ATOM 642 C CA . SER A 1 83 ? -13.628 8.008 -7.472 1.00 59.91 83 SER A CA 1
ATOM 643 C C . SER A 1 83 ? -12.394 7.956 -8.381 1.00 59.91 83 SER A C 1
ATOM 645 O O . SER A 1 83 ? -11.262 8.019 -7.886 1.00 59.91 83 SER A O 1
ATOM 647 N N . PRO A 1 84 ? -12.566 7.801 -9.706 1.00 62.72 84 PRO A N 1
ATOM 648 C CA . PRO A 1 84 ? -11.433 7.785 -10.611 1.00 62.72 84 PRO A CA 1
ATOM 649 C C . PRO A 1 84 ? -10.641 9.079 -10.425 1.00 62.72 84 PRO A C 1
ATOM 651 O O . PRO A 1 84 ? -11.225 10.164 -10.366 1.00 62.72 84 PRO A O 1
ATOM 654 N N . LEU A 1 85 ? -9.309 8.960 -10.337 1.00 57.78 85 LEU A N 1
ATOM 655 C CA . LEU A 1 85 ? -8.425 10.124 -10.347 1.00 57.78 85 LEU A CA 1
ATOM 656 C C . LEU A 1 85 ? -8.859 11.044 -11.499 1.00 57.78 85 LEU A C 1
ATOM 658 O O . LEU A 1 85 ? -9.091 10.541 -12.606 1.00 57.78 85 LEU A O 1
ATOM 662 N N . PRO A 1 86 ? -9.004 12.362 -11.266 1.00 61.06 86 PRO A N 1
ATOM 663 C CA . PRO A 1 86 ? -9.450 13.274 -12.306 1.00 61.06 86 PRO A CA 1
ATOM 664 C C . PRO A 1 86 ? -8.553 13.104 -13.531 1.00 61.06 86 PRO A C 1
ATOM 666 O O . PRO A 1 86 ? -7.327 13.084 -13.414 1.00 61.06 86 PRO A O 1
ATOM 669 N N . GLY A 1 87 ? -9.169 12.930 -14.703 1.00 57.09 87 GLY A N 1
ATOM 670 C CA . GLY A 1 87 ? -8.442 12.665 -15.939 1.00 57.09 87 GLY A CA 1
ATOM 671 C C . GLY A 1 87 ? -7.396 13.748 -16.195 1.00 57.09 87 GLY A C 1
ATOM 672 O O . GLY A 1 87 ? -7.738 14.892 -16.497 1.00 57.09 87 GLY A O 1
ATOM 673 N N . ILE A 1 88 ? -6.117 13.391 -16.077 1.00 67.00 88 ILE A N 1
ATOM 674 C CA . ILE A 1 88 ? -5.011 14.306 -16.351 1.00 67.00 88 ILE A CA 1
ATOM 675 C C . ILE A 1 88 ? -4.949 14.502 -17.867 1.00 67.00 88 ILE A C 1
ATOM 677 O O . ILE A 1 88 ? -4.558 13.605 -18.613 1.00 67.00 88 ILE A O 1
ATOM 681 N N . ARG A 1 89 ? -5.347 15.686 -18.343 1.00 62.88 89 ARG A N 1
ATOM 682 C CA . ARG A 1 89 ? -5.118 16.090 -19.733 1.00 62.88 89 ARG A CA 1
ATOM 683 C C . ARG A 1 89 ? -3.673 16.552 -19.872 1.00 62.88 89 ARG A C 1
ATOM 685 O O . ARG A 1 89 ? -3.310 17.605 -19.357 1.00 62.88 89 ARG A O 1
ATOM 692 N N . ILE A 1 90 ? -2.859 15.778 -20.583 1.00 65.00 90 ILE A N 1
ATOM 693 C CA . ILE A 1 90 ? -1.531 16.227 -21.007 1.00 65.00 90 ILE A CA 1
ATOM 694 C C . ILE A 1 90 ? -1.733 17.205 -22.167 1.00 65.00 90 ILE A C 1
ATOM 696 O O . ILE A 1 90 ? -2.157 16.802 -23.249 1.00 65.00 90 ILE A O 1
ATOM 700 N N . VAL A 1 91 ? -1.449 18.486 -21.936 1.00 61.19 91 VAL A N 1
ATOM 701 C CA . VAL A 1 91 ? -1.328 19.476 -23.012 1.00 61.19 91 VAL A CA 1
ATOM 702 C C . VAL A 1 91 ? 0.083 19.322 -23.581 1.00 61.19 91 VAL A C 1
ATOM 704 O O . VAL A 1 91 ? 1.053 19.498 -22.845 1.00 61.19 91 VAL A O 1
ATOM 707 N N . ARG A 1 92 ? 0.185 18.886 -24.840 1.00 63.12 92 ARG A N 1
ATOM 708 C CA . ARG A 1 92 ? 1.445 18.833 -25.596 1.00 63.12 92 ARG A CA 1
ATOM 709 C C . ARG A 1 92 ? 1.678 20.145 -26.323 1.00 63.12 92 ARG A C 1
ATOM 711 O O . ARG A 1 92 ? 0.671 20.710 -26.804 1.00 63.12 92 ARG A O 1
#

Sequence (92 aa):
MPPDEIALGFDDAFRLAGRLVDEGPLSRDVLPLLQVIDEVFSEMSQDTDVDRWTREALSADAGWGRARQLAREVLTAEGEETSPLPGIRIVR